Protein AF-A0A0C3JXN2-F1 (afdb_monomer_lite)

Organism: NCBI:txid870435

Foldseek 3Di:
DDWDDAVPAQWIWDQDLQFKIFTQRNVVRDGPDMDGHPDDSVFWPDWDWDYDNFWIKIWTWGDDPQAIKIKIFIAGPPHRHTLDIDIRPPHNPPPPVPDDFDWDDDPQQKIWTAGPQQWIWIWHDPVRDIWIWTWGDHVPDDTDDTDTDGD

pLDDT: mean 72.75, std 15.24, range [29.36, 91.94]

Radius of gyration: 16.24 Å; chains: 1; bounding box: 38×36×41 Å

Sequence (151 aa):
MGRVSVAGGTGLLALTNGNMVSCIDCPSNDVARTWNSLDKGSLVMYSEIRTTPDAIYATGLANSKAAYALHATSLFIDNGSTIASVNITENLAKHIVGCMPDIGLAWSGQFIASYRNGSAHVLRYSGKSLRLYVRIYRRGTNPAGIFYIAA

Structure (mmCIF, N/CA/C/O backbone):
data_AF-A0A0C3JXN2-F1
#
_entry.id   AF-A0A0C3JXN2-F1
#
loop_
_atom_site.group_PDB
_atom_site.id
_atom_site.type_symbol
_atom_site.label_atom_id
_atom_site.label_alt_id
_atom_site.label_comp_id
_atom_site.label_asym_id
_atom_site.label_entity_id
_atom_site.label_seq_id
_atom_site.pdbx_PDB_ins_code
_atom_site.Cartn_x
_atom_site.Cartn_y
_atom_site.Cartn_z
_atom_site.occupancy
_atom_site.B_iso_or_equiv
_atom_site.auth_seq_id
_atom_site.auth_comp_id
_atom_site.auth_asym_id
_atom_site.auth_atom_id
_atom_site.pdbx_PDB_model_num
ATOM 1 N N . MET A 1 1 ? 11.184 8.660 5.248 1.00 44.16 1 MET A N 1
ATOM 2 C CA . MET A 1 1 ? 11.048 8.300 3.821 1.00 44.16 1 MET A CA 1
ATOM 3 C C . MET A 1 1 ? 11.394 6.823 3.686 1.00 44.16 1 MET A C 1
ATOM 5 O O . MET A 1 1 ? 12.532 6.470 3.964 1.00 44.16 1 MET A O 1
ATOM 9 N N . GLY A 1 2 ? 10.423 5.957 3.383 1.00 50.62 2 GLY A N 1
ATOM 10 C CA . GLY A 1 2 ? 10.678 4.531 3.135 1.00 50.62 2 GLY A CA 1
ATOM 11 C C . GLY A 1 2 ? 11.058 4.310 1.670 1.00 50.62 2 GLY A C 1
ATOM 12 O O . GLY A 1 2 ? 10.452 4.930 0.800 1.00 50.62 2 GLY A O 1
ATOM 13 N N . ARG A 1 3 ? 12.068 3.476 1.402 1.00 50.81 3 ARG A N 1
ATOM 14 C CA . ARG A 1 3 ? 12.479 3.073 0.047 1.00 50.81 3 ARG A CA 1
ATOM 15 C C . ARG A 1 3 ? 12.195 1.587 -0.118 1.00 50.81 3 ARG A C 1
ATOM 17 O O . ARG A 1 3 ? 12.583 0.803 0.744 1.00 50.81 3 ARG A O 1
ATOM 24 N N . VAL A 1 4 ? 11.540 1.213 -1.213 1.00 56.28 4 VAL A N 1
ATOM 25 C CA . VAL A 1 4 ? 11.277 -0.187 -1.571 1.00 56.28 4 VAL A CA 1
ATOM 26 C C . VAL A 1 4 ? 11.728 -0.395 -3.013 1.00 56.28 4 VAL A C 1
ATOM 28 O O . VAL A 1 4 ? 11.327 0.362 -3.898 1.00 56.28 4 VAL A O 1
ATOM 31 N N . SER A 1 5 ? 12.584 -1.389 -3.246 1.00 59.16 5 SER A N 1
ATOM 32 C CA . SER A 1 5 ? 12.960 -1.827 -4.591 1.00 59.16 5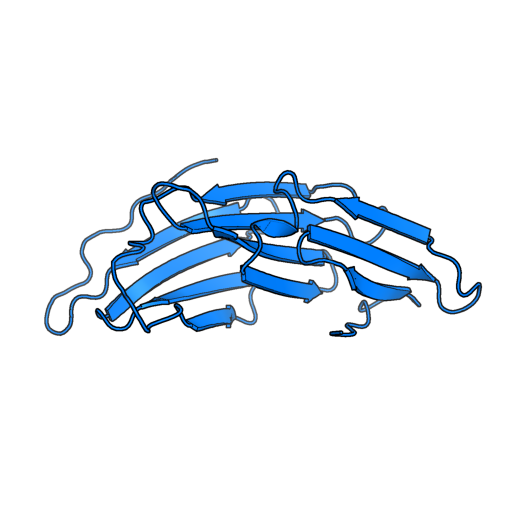 SER A CA 1
ATOM 33 C C . SER A 1 5 ? 11.877 -2.741 -5.169 1.00 59.16 5 SER A C 1
ATOM 35 O O . SER A 1 5 ? 11.271 -3.555 -4.464 1.00 59.16 5 SER A O 1
ATOM 37 N N . VAL A 1 6 ? 11.600 -2.592 -6.462 1.00 58.91 6 VAL A N 1
ATOM 38 C CA . VAL A 1 6 ? 10.638 -3.442 -7.174 1.00 58.91 6 VAL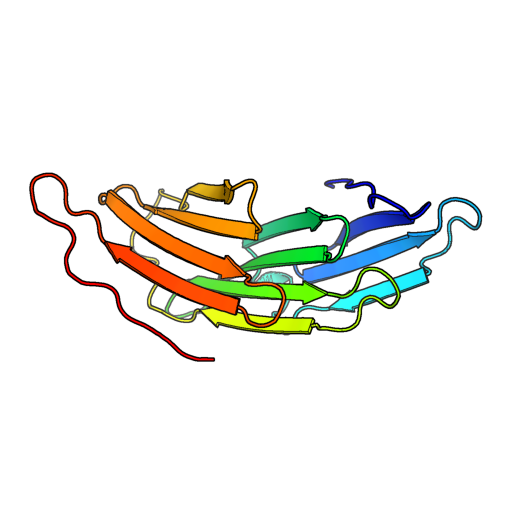 A CA 1
ATOM 39 C C . VAL A 1 6 ? 11.357 -4.694 -7.672 1.00 58.91 6 VAL A C 1
ATOM 41 O O . VAL A 1 6 ? 12.365 -4.598 -8.366 1.00 58.91 6 VAL A O 1
ATOM 44 N N . ALA A 1 7 ? 10.856 -5.882 -7.329 1.00 53.25 7 ALA A N 1
ATOM 45 C CA . ALA A 1 7 ? 11.407 -7.125 -7.858 1.00 53.25 7 ALA A CA 1
ATOM 46 C C . ALA A 1 7 ? 11.127 -7.205 -9.370 1.00 53.25 7 ALA A C 1
ATOM 48 O O . ALA A 1 7 ? 9.970 -7.200 -9.778 1.00 53.25 7 ALA A O 1
ATOM 49 N N . GLY A 1 8 ? 12.180 -7.247 -10.193 1.00 63.28 8 GLY A N 1
ATOM 50 C CA . GLY A 1 8 ? 12.078 -7.372 -11.655 1.00 63.28 8 GLY A CA 1
ATOM 51 C C . GLY A 1 8 ? 12.134 -6.062 -12.455 1.00 63.28 8 GLY A C 1
ATOM 52 O O . GLY A 1 8 ? 12.146 -6.122 -13.679 1.00 63.28 8 GLY A O 1
ATOM 53 N N . GLY A 1 9 ? 12.227 -4.897 -11.803 1.00 63.97 9 GLY A N 1
ATOM 54 C CA . GLY A 1 9 ? 12.427 -3.603 -12.469 1.00 63.97 9 GLY A CA 1
ATOM 55 C C . GLY A 1 9 ? 13.506 -2.768 -11.781 1.00 63.97 9 GLY A C 1
ATOM 56 O O . GLY A 1 9 ? 13.661 -2.825 -10.564 1.00 63.97 9 GLY A O 1
ATOM 57 N N . THR A 1 10 ? 14.246 -1.953 -12.534 1.00 76.62 10 THR A N 1
ATOM 58 C CA . THR A 1 10 ? 15.267 -1.020 -12.013 1.00 76.62 10 THR A CA 1
ATOM 59 C C . THR A 1 10 ? 14.647 0.227 -11.373 1.00 76.62 10 THR A C 1
ATOM 61 O O . THR A 1 10 ? 15.193 1.315 -11.493 1.00 76.62 10 THR A O 1
ATOM 64 N N . GLY A 1 11 ? 13.485 0.099 -10.730 1.00 82.12 11 GLY A N 1
ATOM 65 C CA . GLY A 1 11 ? 12.722 1.222 -10.190 1.00 82.12 11 GLY A CA 1
ATOM 66 C C . GLY A 1 11 ? 12.787 1.316 -8.666 1.00 82.12 11 GLY A C 1
ATOM 67 O O . GLY A 1 11 ? 12.722 0.302 -7.963 1.00 82.12 11 GLY A O 1
ATOM 68 N N . LEU A 1 12 ? 12.858 2.542 -8.147 1.00 88.62 12 LEU A N 1
ATOM 69 C CA . LEU A 1 12 ? 12.702 2.859 -6.728 1.00 88.62 12 LEU A CA 1
ATOM 70 C C . LEU A 1 12 ? 11.299 3.409 -6.466 1.00 88.62 12 LEU A C 1
ATOM 72 O O . LEU A 1 12 ? 10.874 4.371 -7.103 1.00 88.62 12 LEU A O 1
ATOM 76 N N . LEU A 1 13 ? 10.590 2.834 -5.495 1.00 87.56 13 LEU A N 1
ATOM 77 C CA . LEU A 1 13 ? 9.310 3.376 -5.042 1.00 87.56 13 LEU A CA 1
ATOM 78 C C . LEU A 1 13 ? 9.512 4.370 -3.899 1.00 87.56 13 LEU A C 1
ATOM 80 O O . LEU A 1 13 ? 10.222 4.088 -2.928 1.00 87.56 13 LEU A O 1
ATOM 84 N N . ALA A 1 14 ? 8.841 5.513 -4.008 1.00 87.88 14 ALA A N 1
ATOM 85 C CA . ALA A 1 14 ? 8.798 6.556 -2.996 1.00 87.88 14 ALA A CA 1
ATOM 86 C C . ALA A 1 14 ? 7.350 6.852 -2.588 1.00 87.88 14 ALA A C 1
ATOM 88 O O . ALA A 1 14 ? 6.480 7.047 -3.435 1.00 87.88 14 ALA A O 1
ATOM 89 N N . LEU A 1 15 ? 7.114 6.906 -1.277 1.00 85.50 15 LEU A N 1
ATOM 90 C CA . LEU A 1 15 ? 5.850 7.327 -0.679 1.00 85.50 15 LEU A CA 1
ATOM 91 C C . LEU A 1 15 ? 5.979 8.767 -0.186 1.00 85.50 15 LEU A C 1
ATOM 93 O O . LEU A 1 15 ? 6.766 9.041 0.726 1.00 85.50 15 LEU A O 1
ATOM 97 N N . THR A 1 16 ? 5.195 9.666 -0.766 1.00 86.00 16 THR A N 1
ATOM 98 C CA . THR A 1 16 ? 5.244 11.105 -0.496 1.00 86.00 16 THR A CA 1
ATOM 99 C C . THR A 1 16 ? 3.912 11.562 0.090 1.00 86.00 16 THR A C 1
ATOM 101 O O . THR A 1 16 ? 2.848 11.191 -0.401 1.00 86.00 16 THR A O 1
ATOM 104 N N . ASN A 1 17 ? 3.962 12.345 1.174 1.00 82.25 17 ASN A N 1
ATOM 105 C CA . ASN A 1 17 ? 2.789 12.898 1.875 1.00 82.25 17 ASN A CA 1
ATOM 106 C C . ASN A 1 17 ? 1.733 11.860 2.311 1.00 82.25 17 ASN A C 1
ATOM 108 O O . ASN A 1 17 ? 0.572 12.200 2.522 1.00 82.25 17 ASN A O 1
ATOM 112 N N . GLY A 1 18 ? 2.127 10.586 2.413 1.00 80.56 18 GLY A N 1
ATOM 113 C CA . GLY A 1 18 ? 1.262 9.464 2.781 1.00 80.56 18 GLY A CA 1
ATOM 114 C C . GLY A 1 18 ? 0.215 9.064 1.734 1.00 80.56 18 GLY A C 1
ATOM 115 O O . GLY A 1 18 ? -0.400 8.013 1.874 1.00 80.56 18 GLY A O 1
ATOM 116 N N . ASN A 1 19 ? 0.014 9.851 0.676 1.00 86.19 19 ASN A N 1
ATOM 117 C CA . ASN A 1 19 ? -1.030 9.612 -0.321 1.00 86.19 19 ASN A CA 1
ATOM 118 C C . ASN A 1 19 ? -0.513 9.495 -1.758 1.00 86.19 19 ASN A C 1
ATOM 120 O O . ASN A 1 19 ? -1.305 9.195 -2.644 1.00 86.19 19 ASN A O 1
ATOM 124 N N . MET A 1 20 ? 0.773 9.728 -2.008 1.00 89.06 20 MET A N 1
ATOM 125 C CA . MET A 1 20 ? 1.350 9.683 -3.349 1.00 89.06 20 MET A CA 1
ATOM 126 C C . MET A 1 20 ? 2.427 8.605 -3.430 1.00 89.06 20 MET A C 1
ATOM 128 O O . MET A 1 20 ? 3.366 8.607 -2.636 1.00 89.06 20 MET A O 1
ATOM 132 N N . VAL A 1 21 ? 2.309 7.705 -4.404 1.00 87.88 21 VAL A N 1
ATOM 133 C CA . VAL A 1 21 ? 3.315 6.685 -4.714 1.00 87.88 21 VAL A CA 1
ATOM 134 C C . VAL A 1 21 ? 3.976 7.042 -6.034 1.00 87.88 21 VAL A C 1
ATOM 136 O O . VAL A 1 21 ? 3.321 7.040 -7.072 1.00 87.88 21 VAL A O 1
ATOM 139 N N . SER A 1 22 ? 5.273 7.310 -6.008 1.00 91.56 22 SER A N 1
ATOM 140 C CA . SER A 1 22 ? 6.069 7.564 -7.207 1.00 91.56 22 SER A CA 1
ATOM 141 C C . SER A 1 22 ? 7.007 6.398 -7.482 1.00 91.56 22 SER A C 1
ATOM 143 O O . SER A 1 22 ? 7.589 5.832 -6.558 1.00 91.56 22 SER A O 1
ATOM 145 N N . CYS A 1 23 ? 7.162 6.051 -8.755 1.00 89.88 23 CYS A N 1
ATOM 146 C CA . CYS A 1 23 ? 8.204 5.152 -9.228 1.00 89.88 23 CYS A CA 1
ATOM 147 C C . CYS A 1 23 ? 9.266 5.986 -9.936 1.00 89.88 23 CYS A C 1
ATOM 149 O O . CYS A 1 23 ? 8.961 6.679 -10.906 1.00 89.88 23 CYS A O 1
ATOM 151 N N . ILE A 1 24 ? 10.490 5.917 -9.430 1.00 91.62 24 ILE A N 1
ATOM 152 C CA . ILE A 1 24 ? 11.665 6.585 -9.979 1.00 91.62 24 ILE A CA 1
ATOM 153 C C . ILE A 1 24 ? 12.444 5.538 -10.762 1.00 91.62 24 ILE A C 1
ATOM 155 O O . ILE A 1 24 ? 12.762 4.481 -10.216 1.00 91.62 24 ILE A O 1
ATOM 159 N N . ASP A 1 25 ? 12.715 5.806 -12.030 1.00 89.44 25 ASP A N 1
ATOM 160 C CA . ASP A 1 25 ? 13.537 4.935 -12.862 1.00 89.44 25 ASP A CA 1
ATOM 161 C C . ASP A 1 25 ? 15.019 5.166 -12.531 1.00 89.44 25 ASP A C 1
ATOM 163 O O . ASP A 1 25 ? 15.508 6.285 -12.636 1.00 89.44 25 ASP A O 1
ATOM 167 N N . CYS A 1 26 ? 15.747 4.144 -12.072 1.00 86.38 26 CYS A N 1
ATOM 168 C CA . CYS A 1 26 ? 17.120 4.332 -11.583 1.00 86.38 26 CYS A CA 1
ATOM 169 C C . CYS A 1 26 ? 18.131 4.766 -12.663 1.00 86.38 26 CYS A C 1
ATOM 171 O O . CYS A 1 26 ? 18.998 5.572 -12.329 1.00 86.38 26 CYS A O 1
ATOM 173 N N . PRO A 1 27 ? 18.082 4.268 -13.917 1.00 89.50 27 PRO A N 1
ATOM 174 C CA . PRO A 1 27 ? 18.987 4.715 -14.973 1.00 89.50 27 PRO A CA 1
ATOM 175 C C . PRO A 1 27 ? 18.822 6.192 -15.343 1.00 89.50 27 PRO A C 1
ATOM 177 O O . PRO A 1 27 ? 19.825 6.888 -15.481 1.00 89.50 27 PRO A O 1
ATOM 180 N N . SER A 1 28 ? 17.585 6.674 -15.501 1.00 90.69 28 SER A N 1
ATOM 181 C CA . SER A 1 28 ? 17.310 8.078 -15.852 1.00 90.69 28 SER A CA 1
ATOM 182 C C . SER A 1 28 ? 17.267 9.013 -14.639 1.00 90.69 28 SER A C 1
ATOM 184 O O . SER A 1 28 ? 17.493 10.211 -14.778 1.00 90.69 28 SER A O 1
ATOM 186 N N . ASN A 1 29 ? 17.007 8.471 -13.445 1.00 89.50 29 ASN A N 1
ATOM 187 C CA . ASN A 1 29 ? 16.669 9.204 -12.222 1.00 89.50 29 ASN A CA 1
ATOM 188 C C . ASN A 1 29 ? 15.414 10.093 -12.359 1.00 89.50 29 ASN A C 1
ATOM 190 O O . ASN A 1 29 ? 15.178 10.978 -11.534 1.00 89.50 29 ASN A O 1
ATOM 194 N N . ASP A 1 30 ? 14.584 9.825 -13.368 1.00 91.94 30 ASP A N 1
ATOM 195 C CA . ASP A 1 30 ? 13.331 10.529 -13.604 1.00 91.94 30 ASP A CA 1
ATOM 196 C C . ASP A 1 30 ? 12.153 9.818 -12.927 1.00 91.94 30 ASP A C 1
ATOM 198 O O . ASP A 1 30 ? 12.139 8.600 -12.707 1.00 91.94 30 ASP A O 1
ATOM 202 N N . VAL A 1 31 ? 11.114 10.589 -12.597 1.00 91.44 31 VAL A N 1
ATOM 203 C CA . VAL A 1 31 ? 9.849 10.032 -12.106 1.00 91.44 31 VAL A CA 1
ATOM 204 C C . VAL A 1 31 ? 9.101 9.428 -13.289 1.00 91.44 31 VAL A C 1
ATOM 206 O O . VAL A 1 31 ? 8.422 10.130 -14.033 1.00 91.44 31 VAL A O 1
ATOM 209 N N . ALA A 1 32 ? 9.201 8.109 -13.441 1.00 90.12 32 ALA A N 1
ATOM 210 C CA . ALA A 1 32 ? 8.543 7.381 -14.519 1.00 90.12 32 ALA A CA 1
ATOM 211 C C . ALA A 1 32 ? 7.013 7.430 -14.402 1.00 90.12 32 ALA A C 1
ATOM 213 O O . ALA A 1 32 ? 6.306 7.495 -15.405 1.00 90.12 32 ALA A O 1
ATOM 214 N N . ARG A 1 33 ? 6.485 7.375 -13.172 1.00 89.88 33 ARG A N 1
ATOM 215 C CA . ARG A 1 33 ? 5.037 7.399 -12.916 1.00 89.88 33 ARG A CA 1
ATOM 216 C C . ARG A 1 33 ? 4.698 7.759 -11.480 1.00 89.88 33 ARG A C 1
ATOM 218 O O . ARG A 1 33 ? 5.476 7.504 -10.557 1.00 89.88 33 ARG A O 1
ATOM 225 N N . THR A 1 34 ? 3.480 8.257 -11.306 1.00 91.56 34 THR A N 1
ATOM 226 C CA . THR A 1 34 ? 2.926 8.642 -10.011 1.00 91.56 34 THR A CA 1
ATOM 227 C C . THR A 1 34 ? 1.487 8.165 -9.890 1.00 91.56 34 THR A C 1
ATOM 229 O O . THR A 1 34 ? 0.677 8.379 -10.789 1.00 91.56 34 THR A O 1
ATOM 232 N N . TRP A 1 35 ? 1.164 7.563 -8.753 1.00 91.06 35 TRP A N 1
ATOM 233 C CA . TRP A 1 35 ? -0.194 7.267 -8.324 1.00 91.06 35 TRP A CA 1
ATOM 234 C C . TRP A 1 35 ? -0.562 8.149 -7.132 1.00 91.06 35 TRP A C 1
ATOM 236 O O . TRP A 1 35 ? 0.259 8.379 -6.244 1.00 91.06 35 TRP A O 1
ATOM 246 N N . ASN A 1 36 ? -1.807 8.621 -7.107 1.00 89.81 36 ASN A N 1
ATOM 247 C CA . ASN A 1 36 ? -2.359 9.398 -6.005 1.00 89.81 36 ASN A CA 1
ATOM 248 C C . ASN A 1 36 ? -3.559 8.661 -5.414 1.00 89.81 36 ASN A C 1
ATOM 250 O O . ASN A 1 36 ? -4.481 8.290 -6.142 1.00 89.81 36 ASN A O 1
ATOM 254 N N . SER A 1 37 ? -3.561 8.499 -4.094 1.00 83.06 37 SER A N 1
ATOM 255 C CA . SER A 1 37 ? -4.733 8.059 -3.349 1.00 83.06 37 SER A CA 1
ATOM 256 C C . SER A 1 37 ? -5.861 9.073 -3.507 1.00 83.06 37 SER A C 1
ATOM 258 O O . SER A 1 37 ? -5.628 10.279 -3.616 1.00 83.06 37 SER A O 1
ATOM 260 N N . LEU A 1 38 ? -7.094 8.573 -3.455 1.00 80.00 38 LEU A N 1
ATOM 261 C CA . LEU A 1 38 ? -8.297 9.404 -3.411 1.00 80.00 38 LEU A CA 1
ATOM 262 C C . LEU A 1 38 ? -8.371 10.229 -2.115 1.00 80.00 38 LEU A C 1
ATOM 264 O O . LEU A 1 38 ? -9.018 11.276 -2.077 1.00 80.00 38 LEU A O 1
ATOM 268 N N . ASP A 1 39 ? -7.684 9.780 -1.063 1.00 79.25 39 ASP A N 1
ATOM 269 C CA . ASP A 1 39 ? -7.609 10.485 0.210 1.00 79.25 39 ASP A CA 1
ATOM 270 C C . ASP A 1 39 ? -6.600 11.641 0.174 1.00 79.25 39 ASP A C 1
ATOM 272 O O . ASP A 1 39 ? -5.494 11.553 -0.372 1.00 79.25 39 ASP A O 1
ATOM 276 N N . LYS A 1 40 ? -6.961 12.745 0.834 1.00 80.38 40 LYS A N 1
ATOM 277 C CA . LYS A 1 40 ? -6.052 13.882 1.017 1.00 80.38 40 LYS A CA 1
ATOM 278 C C . LYS A 1 40 ? -4.920 13.495 1.971 1.00 80.38 40 LYS A C 1
ATOM 280 O O . LYS A 1 40 ? -5.186 13.031 3.076 1.00 80.38 40 LYS A O 1
ATOM 285 N N . GLY A 1 41 ? -3.673 13.778 1.587 1.00 77.06 41 GLY A N 1
ATOM 286 C CA . GLY A 1 41 ? -2.478 13.457 2.384 1.00 77.06 41 GLY A CA 1
ATOM 287 C C . GLY A 1 41 ? -2.507 13.984 3.822 1.00 77.06 41 GLY A C 1
ATOM 288 O O . GLY A 1 41 ? -2.059 13.298 4.730 1.00 77.06 41 GLY A O 1
ATOM 289 N N . SER A 1 42 ? -3.137 15.140 4.072 1.00 77.75 42 SER A N 1
ATOM 290 C CA . SER A 1 42 ? -3.293 15.697 5.428 1.00 77.75 42 SER A CA 1
ATOM 291 C C . SER A 1 42 ? -4.135 14.839 6.378 1.00 77.75 42 SER A C 1
ATOM 293 O O . SER A 1 42 ? -4.117 15.065 7.587 1.00 77.75 42 SER A O 1
ATOM 295 N N . LEU A 1 43 ? -4.891 13.879 5.846 1.00 82.44 43 LEU A N 1
ATOM 296 C CA . LEU A 1 43 ? -5.689 12.947 6.630 1.00 82.44 43 LEU A CA 1
ATOM 297 C C . LEU A 1 43 ? -4.956 11.626 6.862 1.00 82.44 43 LEU A C 1
ATOM 299 O O . LEU A 1 43 ? -5.347 10.887 7.760 1.00 82.44 43 LEU A O 1
ATOM 303 N N . VAL A 1 44 ? -3.908 11.319 6.096 1.00 82.44 44 VAL A N 1
ATOM 304 C CA . VAL A 1 44 ? -3.209 10.035 6.187 1.00 82.44 44 VAL A CA 1
ATOM 305 C C . VAL A 1 44 ? -2.330 10.005 7.435 1.00 82.44 44 VAL A C 1
ATOM 307 O O . VAL A 1 44 ? -1.383 10.772 7.575 1.00 82.44 44 VAL A O 1
ATOM 310 N N . MET A 1 45 ? -2.647 9.096 8.352 1.00 81.50 45 MET A N 1
ATOM 311 C CA . MET A 1 45 ? -1.905 8.872 9.594 1.00 81.50 45 MET A CA 1
ATOM 312 C C . MET A 1 45 ? -0.838 7.792 9.457 1.00 81.50 45 MET A C 1
ATOM 314 O O . MET A 1 45 ? 0.187 7.840 10.132 1.00 81.50 45 MET A O 1
ATOM 318 N N . TYR A 1 46 ? -1.095 6.799 8.611 1.00 81.12 46 TYR A N 1
ATOM 319 C CA . TYR A 1 46 ? -0.186 5.694 8.355 1.00 81.12 46 TYR A CA 1
ATOM 320 C C . TYR A 1 46 ? -0.250 5.333 6.884 1.00 81.12 46 TYR A C 1
ATOM 322 O O . TYR A 1 46 ? -1.322 5.369 6.284 1.00 81.12 46 TYR A O 1
ATOM 330 N N . SER A 1 47 ? 0.891 4.977 6.310 1.00 84.69 47 SER A N 1
ATOM 331 C CA . SER A 1 47 ? 0.943 4.514 4.934 1.00 84.69 47 SER A CA 1
ATOM 332 C C . SER A 1 47 ? 2.098 3.539 4.754 1.00 84.69 47 SER A C 1
ATOM 334 O O . SER A 1 47 ? 3.178 3.745 5.310 1.00 84.69 47 SER A O 1
ATOM 336 N N . GLU A 1 48 ? 1.861 2.476 3.997 1.00 86.06 48 GLU A N 1
ATOM 337 C CA . GLU A 1 48 ? 2.827 1.415 3.729 1.00 86.06 48 GLU A CA 1
ATOM 338 C C . GLU A 1 48 ? 2.759 1.034 2.251 1.00 86.06 48 GLU A C 1
ATOM 340 O O . GLU A 1 48 ? 1.673 0.933 1.676 1.00 86.06 48 GLU A O 1
ATOM 345 N N . ILE A 1 49 ? 3.927 0.808 1.650 1.00 84.62 49 ILE A N 1
ATOM 346 C CA . ILE A 1 49 ? 4.058 0.230 0.315 1.00 84.62 49 ILE A CA 1
ATOM 347 C C . ILE A 1 49 ? 4.734 -1.123 0.455 1.00 84.62 49 ILE A C 1
ATOM 349 O O . ILE A 1 49 ? 5.790 -1.218 1.083 1.00 84.62 49 ILE A O 1
ATOM 353 N N . ARG A 1 50 ? 4.188 -2.142 -0.208 1.00 84.75 50 ARG A N 1
ATOM 354 C CA . ARG A 1 50 ? 4.889 -3.405 -0.445 1.00 84.75 50 ARG A CA 1
ATOM 355 C C . ARG A 1 50 ? 4.824 -3.833 -1.891 1.00 84.75 50 ARG A C 1
ATOM 357 O O . ARG A 1 50 ? 3.902 -3.492 -2.624 1.00 84.75 50 ARG A O 1
ATOM 364 N N . THR A 1 51 ? 5.823 -4.603 -2.283 1.00 83.88 51 THR A N 1
ATOM 365 C CA . THR A 1 51 ? 5.972 -5.127 -3.632 1.00 83.88 51 THR A CA 1
ATOM 366 C C . THR A 1 51 ? 5.908 -6.647 -3.606 1.00 83.88 51 THR A C 1
ATOM 368 O O . THR A 1 51 ? 6.363 -7.305 -2.671 1.00 83.88 51 THR A O 1
ATOM 371 N N . THR A 1 52 ? 5.304 -7.199 -4.647 1.00 85.38 52 THR A N 1
ATOM 372 C CA . THR A 1 52 ? 5.397 -8.610 -5.039 1.00 85.38 52 THR A CA 1
ATOM 373 C C . THR A 1 52 ? 5.983 -8.658 -6.453 1.00 85.38 52 THR A C 1
ATOM 375 O O . THR A 1 52 ? 6.198 -7.592 -7.025 1.00 85.38 52 THR A O 1
ATOM 378 N N . PRO A 1 53 ? 6.253 -9.831 -7.043 1.00 84.56 53 PRO A N 1
ATOM 379 C CA . PRO A 1 53 ? 6.632 -9.896 -8.455 1.00 84.56 53 PRO A CA 1
ATOM 380 C C . PRO A 1 53 ? 5.556 -9.362 -9.417 1.00 84.56 53 PRO A C 1
ATOM 382 O O . PRO A 1 53 ? 5.901 -8.894 -10.495 1.00 84.56 53 PRO A O 1
ATOM 385 N N . ASP A 1 54 ? 4.276 -9.388 -9.017 1.00 83.38 54 ASP A N 1
ATOM 386 C CA . ASP A 1 54 ? 3.149 -9.091 -9.919 1.00 83.38 54 ASP A CA 1
ATOM 387 C C . ASP A 1 54 ? 2.475 -7.734 -9.657 1.00 83.38 54 ASP A C 1
ATOM 389 O O . ASP A 1 54 ? 1.874 -7.140 -10.553 1.00 83.38 54 ASP A O 1
ATOM 393 N N . ALA A 1 55 ? 2.540 -7.231 -8.421 1.00 86.75 55 ALA A N 1
ATOM 394 C CA . ALA A 1 55 ? 1.817 -6.027 -8.018 1.00 86.75 55 ALA A CA 1
ATOM 395 C C . ALA A 1 55 ? 2.531 -5.209 -6.933 1.00 86.75 55 ALA A C 1
ATOM 397 O O . ALA A 1 55 ? 3.261 -5.742 -6.086 1.00 86.75 55 ALA A O 1
ATOM 398 N N . ILE A 1 56 ? 2.238 -3.909 -6.932 1.00 87.12 56 ILE A N 1
ATOM 399 C CA . ILE A 1 56 ? 2.518 -2.975 -5.839 1.00 87.12 56 ILE A CA 1
ATOM 400 C C . ILE A 1 56 ? 1.251 -2.865 -5.003 1.00 87.12 56 ILE A C 1
ATOM 402 O O . ILE A 1 56 ? 0.163 -2.687 -5.543 1.00 87.12 56 ILE A O 1
ATOM 406 N N . TYR A 1 57 ? 1.387 -2.912 -3.688 1.00 86.38 57 TYR A N 1
ATOM 407 C CA . TYR A 1 57 ? 0.293 -2.651 -2.774 1.00 86.38 57 TYR A CA 1
ATOM 408 C C . TYR A 1 57 ? 0.591 -1.403 -1.961 1.00 86.38 57 TYR A C 1
ATOM 410 O O . TYR A 1 57 ? 1.619 -1.334 -1.287 1.00 86.38 57 TYR A O 1
ATOM 418 N N . ALA A 1 58 ? -0.316 -0.436 -2.026 1.00 86.88 58 ALA A N 1
ATOM 419 C CA . ALA A 1 58 ? -0.298 0.776 -1.232 1.00 86.88 58 ALA A CA 1
ATOM 420 C C . ALA A 1 58 ? -1.461 0.732 -0.240 1.00 86.88 58 ALA A C 1
ATOM 422 O O . ALA A 1 58 ? -2.625 0.629 -0.627 1.00 86.88 58 ALA A O 1
ATOM 423 N N . THR A 1 59 ? -1.146 0.816 1.044 1.00 84.81 59 THR A N 1
ATOM 424 C CA . THR A 1 59 ? -2.129 0.870 2.129 1.00 84.81 59 THR A CA 1
ATOM 425 C C . THR A 1 59 ? -1.994 2.190 2.855 1.00 84.81 59 THR A C 1
ATOM 427 O O . THR A 1 59 ? -0.885 2.581 3.204 1.00 84.81 59 THR A O 1
ATOM 430 N N . GLY A 1 60 ? -3.112 2.865 3.095 1.00 84.94 60 GLY A N 1
ATOM 431 C CA . GLY A 1 60 ? -3.192 4.117 3.831 1.00 84.94 60 GLY A CA 1
ATOM 432 C C . GLY A 1 60 ? -4.285 4.052 4.892 1.00 84.94 60 GLY A C 1
ATOM 433 O O . GLY A 1 60 ? -5.391 3.599 4.623 1.00 84.94 60 GLY A O 1
ATOM 434 N N . LEU A 1 61 ? -3.987 4.516 6.102 1.00 83.31 61 LEU A N 1
ATOM 435 C CA . LEU A 1 61 ? -4.977 4.749 7.149 1.00 83.31 61 LEU A CA 1
ATOM 436 C C . LEU A 1 61 ? -5.223 6.252 7.244 1.00 83.31 61 LEU A C 1
ATOM 438 O O . LEU A 1 61 ? -4.329 7.000 7.647 1.00 83.31 61 LEU A O 1
ATOM 442 N N . ALA A 1 62 ? -6.422 6.693 6.887 1.00 86.38 62 ALA A N 1
ATOM 443 C CA . ALA A 1 62 ? -6.827 8.087 6.930 1.00 86.38 62 ALA A CA 1
ATOM 444 C C . ALA A 1 62 ? -7.727 8.383 8.139 1.00 86.38 62 ALA A C 1
ATOM 446 O O . ALA A 1 62 ? -8.593 7.601 8.526 1.00 86.38 62 ALA A O 1
ATOM 447 N N . ASN A 1 63 ? -7.540 9.551 8.741 1.00 83.06 63 ASN A N 1
ATOM 448 C CA . ASN A 1 63 ? -8.400 10.099 9.777 1.00 83.06 63 ASN A CA 1
ATOM 449 C C . ASN A 1 63 ? -9.608 10.788 9.148 1.00 83.06 63 ASN A C 1
ATOM 451 O O . ASN A 1 63 ? -9.456 11.744 8.389 1.00 83.06 63 ASN A O 1
ATOM 455 N N . SER A 1 64 ? -10.812 10.366 9.520 1.00 77.50 64 SER A N 1
ATOM 456 C CA . SER A 1 64 ? -12.034 11.109 9.219 1.00 77.50 64 SER A CA 1
ATOM 457 C C . SER A 1 64 ? -12.621 11.739 10.487 1.00 77.50 64 SER A C 1
ATOM 459 O O . SER A 1 64 ? -12.157 11.525 11.615 1.00 77.50 64 SER A O 1
ATOM 461 N N . LYS A 1 65 ? -13.672 12.550 10.313 1.00 74.31 65 LYS A N 1
ATOM 462 C CA . LYS A 1 65 ? -14.384 13.156 11.447 1.00 74.31 65 LYS A CA 1
ATOM 463 C C . LYS A 1 65 ? -14.994 12.097 12.374 1.00 74.31 65 LYS A C 1
ATOM 465 O O . LYS A 1 65 ? -14.931 12.283 13.585 1.00 74.31 65 LYS A O 1
ATOM 470 N N . ALA A 1 66 ? -15.521 11.000 11.821 1.00 71.50 66 ALA A N 1
ATOM 471 C CA . ALA A 1 66 ? -16.277 9.994 12.572 1.00 71.50 66 ALA A CA 1
ATOM 472 C C . ALA A 1 66 ? -15.460 8.735 12.928 1.00 71.50 66 ALA A C 1
ATOM 474 O O . ALA A 1 66 ? -15.592 8.224 14.035 1.00 71.50 66 ALA A O 1
ATOM 475 N N . ALA A 1 67 ? -14.591 8.262 12.031 1.00 76.31 67 ALA A N 1
ATOM 476 C CA . ALA A 1 67 ? -13.805 7.034 12.212 1.00 76.31 67 ALA A CA 1
ATOM 477 C C . ALA A 1 67 ? -12.445 7.099 11.491 1.00 76.31 67 ALA A C 1
ATOM 479 O O . ALA A 1 67 ? -12.183 8.038 10.735 1.00 76.31 67 ALA A O 1
ATOM 480 N N . TYR A 1 68 ? -11.576 6.108 11.687 1.00 81.38 68 TYR A N 1
ATOM 481 C CA . TYR A 1 68 ? -10.483 5.886 10.734 1.00 81.38 68 TYR A CA 1
ATOM 482 C C . TYR A 1 68 ? -11.018 5.175 9.486 1.00 81.38 68 TYR A C 1
ATOM 484 O O . TYR A 1 68 ? -11.905 4.333 9.596 1.00 81.38 68 TYR A O 1
ATOM 492 N N . ALA A 1 69 ? -10.487 5.517 8.316 1.00 82.62 69 ALA A N 1
ATOM 493 C CA . ALA A 1 69 ? -10.764 4.849 7.051 1.00 82.62 69 ALA A CA 1
ATOM 494 C C . ALA A 1 69 ? -9.484 4.157 6.578 1.00 82.62 69 ALA A C 1
ATOM 496 O O . ALA A 1 69 ? -8.437 4.798 6.477 1.00 82.62 69 ALA A O 1
ATOM 497 N N . LEU A 1 70 ? -9.549 2.852 6.326 1.00 83.38 70 LEU A N 1
ATOM 498 C CA . LEU A 1 70 ? -8.434 2.105 5.751 1.00 83.38 70 LEU A CA 1
ATOM 499 C C . LEU A 1 70 ? -8.644 2.006 4.241 1.00 83.38 70 LEU A C 1
ATOM 501 O O . LEU A 1 70 ? -9.588 1.367 3.783 1.00 83.38 70 LEU A O 1
ATOM 505 N N . HIS A 1 71 ? -7.744 2.609 3.478 1.00 85.06 71 HIS A N 1
ATOM 506 C CA . HIS A 1 71 ? -7.712 2.516 2.029 1.00 85.06 71 HIS A CA 1
ATOM 507 C C . HIS A 1 71 ? -6.582 1.577 1.608 1.00 85.06 71 HIS A C 1
ATOM 509 O O . HIS A 1 71 ? -5.434 1.748 2.018 1.00 85.06 71 HIS A O 1
ATOM 515 N N . ALA A 1 72 ? -6.898 0.566 0.808 1.00 85.69 72 ALA A N 1
ATOM 516 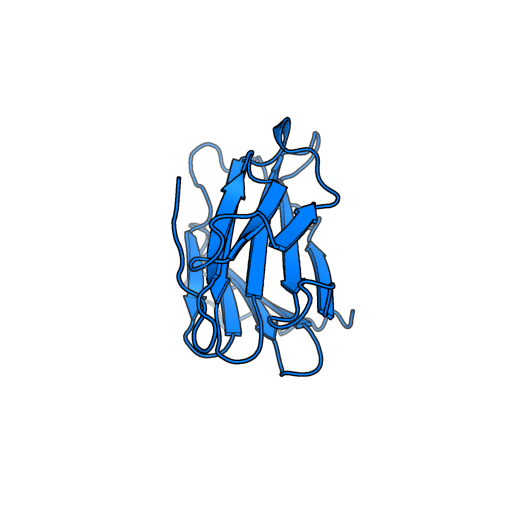C CA . ALA A 1 72 ? -5.908 -0.341 0.243 1.00 85.69 72 ALA A CA 1
ATOM 517 C C . ALA A 1 72 ? -6.071 -0.381 -1.272 1.00 85.69 72 ALA A C 1
ATOM 519 O O . ALA A 1 72 ? -7.154 -0.676 -1.778 1.00 85.69 72 ALA A O 1
ATOM 520 N N . THR A 1 73 ? -4.986 -0.117 -1.989 1.00 87.56 73 THR A N 1
ATOM 521 C CA . THR A 1 73 ? -4.945 -0.104 -3.448 1.00 87.56 73 THR A CA 1
ATOM 522 C C . THR A 1 73 ? -3.839 -1.029 -3.934 1.00 87.56 73 THR A C 1
ATOM 524 O O . THR A 1 73 ? -2.708 -0.968 -3.451 1.00 87.56 73 THR A O 1
ATOM 527 N N . SER A 1 74 ? -4.147 -1.882 -4.906 1.00 88.06 74 SER A N 1
ATOM 528 C CA . SER A 1 74 ? -3.153 -2.627 -5.674 1.00 88.06 74 SER A CA 1
ATOM 529 C C . SER A 1 74 ? -2.942 -1.972 -7.037 1.00 88.06 74 SER A C 1
ATOM 531 O O . SER A 1 74 ? -3.895 -1.549 -7.693 1.00 88.06 74 SER A O 1
ATOM 533 N N . LEU A 1 75 ? -1.685 -1.879 -7.459 1.00 88.06 75 LEU A N 1
ATOM 534 C CA . LEU A 1 75 ? -1.252 -1.262 -8.708 1.00 88.06 75 LEU A CA 1
ATOM 535 C C . LEU A 1 75 ? -0.424 -2.259 -9.516 1.00 88.06 75 LEU A C 1
ATOM 537 O O . LEU A 1 75 ? 0.354 -3.031 -8.944 1.00 88.06 75 LEU A O 1
ATOM 541 N N . PHE A 1 76 ? -0.541 -2.210 -10.839 1.00 86.50 76 PHE A N 1
ATOM 542 C CA . PHE A 1 76 ? 0.333 -2.988 -11.705 1.00 86.50 76 PHE A CA 1
ATOM 543 C C . PHE A 1 76 ? 1.775 -2.466 -11.659 1.00 86.50 76 PHE A C 1
ATOM 545 O O . PHE A 1 76 ? 2.026 -1.261 -11.575 1.00 86.50 76 PHE A O 1
ATOM 552 N N . ILE A 1 77 ? 2.744 -3.378 -11.731 1.00 86.44 77 ILE A N 1
ATOM 553 C CA . ILE A 1 77 ? 4.176 -3.041 -11.700 1.00 86.44 77 ILE A CA 1
ATOM 554 C C . ILE A 1 77 ? 4.677 -2.436 -13.012 1.00 86.44 77 ILE A C 1
ATOM 556 O O . ILE A 1 77 ? 5.668 -1.711 -12.999 1.00 86.44 77 ILE A O 1
ATOM 560 N N . ASP A 1 78 ? 4.029 -2.690 -14.138 1.00 86.56 78 ASP A N 1
ATOM 561 C CA . ASP A 1 78 ? 4.456 -2.225 -15.462 1.00 86.56 78 ASP A CA 1
ATOM 562 C C . ASP A 1 78 ? 4.066 -0.762 -15.721 1.00 86.56 78 ASP A C 1
ATOM 564 O O . ASP A 1 78 ? 4.888 0.029 -16.180 1.00 86.56 78 ASP A O 1
ATOM 568 N N . ASN A 1 79 ? 2.862 -0.355 -15.323 1.00 87.69 79 ASN A N 1
ATOM 569 C CA . ASN A 1 79 ? 2.306 0.964 -15.632 1.00 87.69 79 ASN A CA 1
ATOM 570 C C . ASN A 1 79 ? 1.806 1.742 -14.399 1.00 87.69 79 ASN A C 1
ATOM 572 O O . ASN A 1 79 ? 1.513 2.930 -14.511 1.00 87.69 79 ASN A O 1
ATOM 576 N N . GLY A 1 80 ? 1.744 1.126 -13.213 1.00 87.12 80 GLY A N 1
ATOM 577 C CA . GLY A 1 80 ? 1.248 1.767 -11.987 1.00 87.12 80 GLY A CA 1
ATOM 578 C C . GLY A 1 80 ? -0.252 2.068 -11.984 1.00 87.12 80 GLY A C 1
ATOM 579 O O . GLY A 1 80 ? -0.721 2.765 -11.085 1.00 87.12 80 GLY A O 1
ATOM 580 N N . SER A 1 81 ? -1.007 1.564 -12.962 1.00 88.25 81 SER A N 1
ATOM 581 C CA . SER A 1 81 ? -2.464 1.677 -12.991 1.00 88.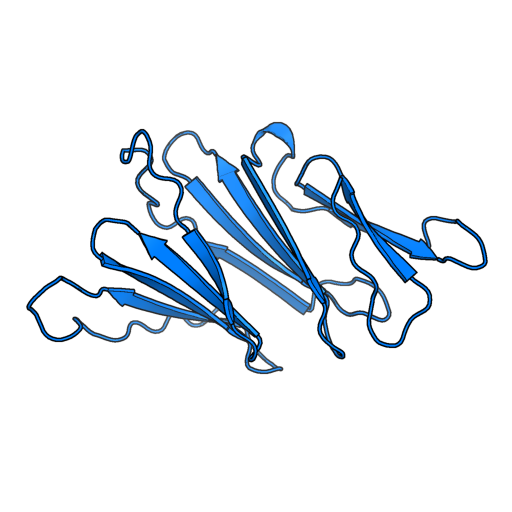25 81 SER A CA 1
ATOM 582 C C . SER A 1 81 ? -3.099 0.797 -11.918 1.00 88.25 81 SER A C 1
ATOM 584 O O . SER A 1 81 ? -2.530 -0.206 -11.481 1.00 88.25 81 SER A O 1
ATOM 586 N N . THR A 1 82 ? -4.278 1.200 -11.454 1.00 90.00 82 THR A N 1
ATOM 587 C CA . THR A 1 82 ? -4.988 0.508 -10.380 1.00 90.00 82 THR A CA 1
ATOM 588 C C . THR A 1 82 ? -5.544 -0.831 -10.855 1.00 90.00 82 THR A C 1
ATOM 590 O O . THR A 1 82 ? -6.356 -0.877 -11.772 1.00 90.00 82 THR A O 1
ATOM 593 N N . ILE A 1 83 ? -5.138 -1.909 -10.182 1.00 89.38 83 ILE A N 1
ATOM 594 C CA . ILE A 1 83 ? -5.727 -3.245 -10.325 1.00 89.38 83 ILE A CA 1
ATOM 595 C C . ILE A 1 83 ? -7.047 -3.289 -9.553 1.00 89.38 83 ILE A C 1
ATOM 597 O O . ILE A 1 83 ? -8.085 -3.661 -10.091 1.00 89.38 83 ILE A O 1
ATOM 601 N N . ALA A 1 84 ? -6.999 -2.917 -8.272 1.00 86.44 84 ALA A N 1
ATOM 602 C CA . ALA A 1 84 ? -8.157 -2.874 -7.394 1.00 86.44 84 ALA A CA 1
ATOM 603 C C . ALA A 1 84 ? -7.944 -1.854 -6.273 1.00 86.44 84 ALA A C 1
ATOM 605 O O . ALA A 1 84 ? -6.816 -1.602 -5.849 1.00 86.44 84 ALA A O 1
ATOM 606 N N . SER A 1 85 ? -9.039 -1.291 -5.767 1.00 85.56 85 SER A N 1
ATOM 607 C CA . SER A 1 85 ? -9.019 -0.402 -4.609 1.00 85.56 85 SER A CA 1
ATOM 608 C C . SER A 1 85 ? -10.190 -0.721 -3.699 1.00 85.56 85 SER A C 1
ATOM 610 O O . SER A 1 85 ? -11.308 -0.908 -4.174 1.00 85.56 85 SER A O 1
ATOM 612 N N . VAL A 1 86 ? -9.940 -0.776 -2.396 1.00 83.44 86 VAL A N 1
ATOM 613 C CA . VAL A 1 86 ? -10.975 -0.970 -1.384 1.00 83.44 86 VAL A CA 1
ATOM 614 C C . VAL A 1 86 ? -10.868 0.126 -0.337 1.00 83.44 86 VAL A C 1
ATOM 616 O O . VAL A 1 86 ? -9.786 0.419 0.174 1.00 83.44 86 VAL A O 1
ATOM 619 N N . ASN A 1 87 ? -12.010 0.732 -0.024 1.00 84.31 87 ASN A N 1
ATOM 620 C CA . ASN A 1 87 ? -12.146 1.664 1.082 1.00 84.31 87 ASN A CA 1
ATOM 621 C C . ASN A 1 87 ? -12.944 0.985 2.193 1.00 84.31 87 ASN A C 1
ATOM 623 O O . ASN A 1 87 ? -14.122 0.672 2.026 1.00 84.31 87 ASN A O 1
ATOM 627 N N . ILE A 1 88 ? -12.282 0.730 3.314 1.00 78.62 88 ILE A N 1
ATOM 628 C CA . ILE A 1 88 ? -12.880 0.136 4.499 1.00 78.62 88 ILE A CA 1
ATOM 629 C C . ILE A 1 88 ? -13.174 1.289 5.456 1.00 78.62 88 ILE A C 1
ATOM 631 O O . ILE A 1 88 ? -12.319 1.722 6.231 1.00 78.62 88 ILE A O 1
ATOM 635 N N . THR A 1 89 ? -14.403 1.792 5.368 1.00 72.94 89 THR A N 1
ATOM 636 C CA . THR A 1 89 ? -14.953 2.845 6.236 1.00 72.94 89 THR A CA 1
ATOM 637 C C . THR A 1 89 ? -15.605 2.293 7.498 1.00 72.94 89 THR A C 1
ATOM 639 O O . THR A 1 89 ? -16.195 3.054 8.269 1.00 72.94 89 THR A O 1
ATOM 642 N N . GLU A 1 90 ? -15.516 0.978 7.725 1.00 63.59 90 GLU A N 1
ATOM 643 C CA . GLU A 1 90 ? -16.032 0.384 8.948 1.00 63.59 90 GLU A CA 1
ATOM 644 C C . GLU A 1 90 ? -15.393 1.057 10.149 1.00 63.59 90 GLU A C 1
ATOM 646 O O . GLU A 1 90 ? -14.213 1.387 10.122 1.00 63.59 90 GLU A O 1
ATOM 651 N N . ASN A 1 91 ? -16.227 1.291 11.160 1.00 59.12 91 ASN A N 1
ATOM 652 C CA . ASN A 1 91 ? -16.009 2.127 12.329 1.00 59.12 91 ASN A CA 1
ATOM 653 C C . ASN A 1 91 ? -14.803 1.633 13.149 1.00 59.12 91 ASN A C 1
ATOM 655 O O . ASN A 1 91 ? -14.953 1.059 14.228 1.00 59.12 91 ASN A O 1
ATOM 659 N N . LEU A 1 92 ? -13.597 1.824 12.604 1.00 64.62 92 LEU A N 1
ATOM 660 C CA . LEU A 1 92 ? -12.308 1.623 13.236 1.00 64.62 92 LEU A CA 1
ATOM 661 C C . LEU A 1 92 ? -12.301 2.617 14.374 1.00 64.62 92 LEU A C 1
ATOM 663 O O . LEU A 1 92 ? -11.985 3.793 14.178 1.00 64.62 92 LEU A O 1
ATOM 667 N N . ALA A 1 93 ? -12.814 2.155 15.513 1.00 58.62 93 ALA A N 1
ATOM 668 C CA . ALA A 1 93 ? -13.267 3.019 16.573 1.00 58.62 93 ALA A CA 1
ATOM 669 C C . ALA A 1 93 ? -12.136 3.977 16.928 1.00 58.62 93 ALA A C 1
ATOM 671 O O . ALA A 1 93 ? -11.115 3.586 17.497 1.00 58.62 93 ALA A O 1
ATOM 672 N N . LYS A 1 94 ? -12.351 5.260 16.625 1.00 62.50 94 LYS A N 1
ATOM 673 C CA . LYS A 1 94 ? -11.458 6.350 17.033 1.00 62.50 94 LYS A CA 1
ATOM 674 C C . LYS A 1 94 ? -11.278 6.380 18.554 1.00 62.50 94 LYS A C 1
ATOM 676 O O . LYS A 1 94 ? -10.306 6.917 19.070 1.00 62.50 94 LYS A O 1
ATOM 681 N N . HIS A 1 95 ? -12.222 5.741 19.245 1.00 47.06 95 HIS A N 1
ATOM 682 C CA . HIS A 1 95 ? -12.328 5.583 20.682 1.00 47.06 95 HIS A CA 1
ATOM 683 C C . HIS A 1 95 ? -11.252 4.692 21.326 1.00 47.06 95 HIS A C 1
ATOM 685 O O . HIS A 1 95 ? -11.227 4.580 22.550 1.00 47.06 95 HIS A O 1
ATOM 691 N N . ILE A 1 96 ? -10.337 4.083 20.563 1.00 52.66 96 ILE A N 1
ATOM 692 C CA . ILE A 1 96 ? -9.136 3.481 21.157 1.00 52.66 96 ILE A CA 1
ATOM 693 C C . ILE A 1 96 ? -8.013 4.522 21.186 1.00 52.66 96 ILE A C 1
ATOM 695 O O . ILE A 1 96 ? -7.049 4.473 20.422 1.00 52.66 96 ILE A O 1
ATOM 699 N N . VAL A 1 97 ? -8.159 5.499 22.083 1.00 47.00 97 VAL A N 1
ATOM 700 C CA . VAL A 1 97 ? -7.106 6.472 22.395 1.00 47.00 97 VAL A CA 1
ATOM 701 C C . VAL A 1 97 ? -5.868 5.691 22.858 1.00 47.00 97 VAL A C 1
ATOM 703 O O . VAL A 1 97 ? -5.900 5.012 23.880 1.00 47.00 97 VAL A O 1
ATOM 706 N N . GLY A 1 98 ? -4.791 5.729 22.069 1.00 55.72 98 GLY A N 1
ATOM 707 C CA . GLY A 1 98 ? -3.499 5.118 22.414 1.00 55.72 98 GLY A CA 1
ATOM 708 C C . GLY A 1 98 ? -3.231 3.702 21.885 1.00 55.72 98 GLY A C 1
ATOM 709 O O . GLY A 1 98 ? -2.219 3.109 22.263 1.00 55.72 98 GLY A O 1
ATOM 710 N N . CYS A 1 99 ? -4.074 3.137 21.012 1.00 55.53 99 CYS A N 1
ATOM 711 C CA . CYS A 1 99 ? -3.741 1.872 20.342 1.00 55.53 99 CYS A CA 1
ATOM 712 C C . CYS A 1 99 ? -3.935 1.993 18.831 1.00 55.53 99 CYS A C 1
ATOM 714 O O . CYS A 1 99 ? -5.036 1.790 18.324 1.00 55.53 99 CYS A O 1
ATOM 716 N N . MET A 1 100 ? -2.855 2.295 18.110 1.00 58.81 100 MET A N 1
ATOM 717 C CA . MET A 1 100 ? -2.830 2.020 16.676 1.00 58.81 100 MET A CA 1
ATOM 718 C C . MET A 1 100 ? -2.968 0.503 16.467 1.00 58.81 100 MET A C 1
ATOM 720 O O . MET A 1 100 ? -2.340 -0.257 17.212 1.00 58.81 100 MET A O 1
ATOM 724 N N . PRO A 1 101 ? -3.812 0.051 15.521 1.00 65.81 101 PRO A N 1
ATOM 725 C CA . PRO A 1 101 ? -3.822 -1.349 15.128 1.00 65.81 101 PRO A CA 1
ATOM 726 C C . PRO A 1 101 ? -2.443 -1.724 14.584 1.00 65.81 101 PRO A C 1
ATOM 728 O O . PRO A 1 101 ? -1.818 -0.929 13.881 1.00 65.81 101 PRO A O 1
ATOM 731 N N . ASP A 1 102 ? -1.984 -2.928 14.913 1.00 66.75 102 ASP A N 1
ATOM 732 C CA . ASP A 1 102 ? -0.793 -3.482 14.279 1.00 66.75 102 ASP A CA 1
ATOM 733 C C . ASP A 1 102 ? -1.203 -4.001 12.899 1.00 66.75 102 ASP A C 1
ATOM 735 O O . ASP A 1 102 ? -2.115 -4.831 12.788 1.00 66.75 102 ASP A O 1
ATOM 739 N N . ILE A 1 103 ? -0.595 -3.442 11.856 1.00 66.00 103 ILE A N 1
ATOM 740 C CA . ILE A 1 103 ? -0.894 -3.764 10.463 1.00 66.00 103 ILE A CA 1
ATOM 741 C C . ILE A 1 103 ? 0.298 -4.543 9.925 1.00 66.00 103 ILE A C 1
ATOM 743 O O . ILE A 1 103 ? 1.396 -4.014 9.773 1.00 66.00 103 ILE A O 1
ATOM 747 N N . GLY A 1 104 ? 0.065 -5.821 9.649 1.00 67.69 104 GLY A N 1
ATOM 748 C CA . GLY A 1 104 ? 1.060 -6.727 9.102 1.00 67.69 104 GLY A CA 1
ATOM 749 C C . GLY A 1 104 ? 0.645 -7.248 7.736 1.00 67.69 104 GLY A C 1
ATOM 750 O O . GLY A 1 104 ? -0.513 -7.591 7.503 1.00 67.69 104 GLY A O 1
ATOM 751 N N . LEU A 1 105 ? 1.616 -7.368 6.838 1.00 61.00 105 LEU A N 1
ATOM 752 C CA . LEU A 1 105 ? 1.477 -8.099 5.585 1.00 61.00 105 LEU A CA 1
ATOM 753 C C . LEU A 1 105 ? 2.080 -9.495 5.734 1.00 61.00 105 LEU A C 1
ATOM 755 O O . LEU A 1 105 ? 3.276 -9.645 5.993 1.00 61.00 105 LEU A O 1
ATOM 759 N N . ALA A 1 106 ? 1.254 -10.520 5.556 1.00 69.19 106 ALA A N 1
ATOM 760 C CA . ALA A 1 106 ? 1.691 -11.904 5.472 1.00 69.19 106 ALA A CA 1
ATOM 761 C C . ALA A 1 106 ? 2.177 -12.231 4.050 1.00 69.19 106 ALA A C 1
ATOM 763 O O . ALA A 1 106 ? 1.730 -11.643 3.064 1.00 69.19 106 ALA A O 1
ATOM 764 N N . TRP A 1 107 ? 3.058 -13.230 3.941 1.00 56.53 107 TRP A N 1
ATOM 765 C CA . TRP A 1 107 ? 3.806 -13.616 2.732 1.00 56.53 107 TRP A CA 1
ATOM 766 C C . TRP A 1 107 ? 2.950 -14.054 1.521 1.00 56.53 107 TRP A C 1
ATOM 768 O O . TRP A 1 107 ? 3.492 -14.389 0.477 1.00 56.53 107 TRP A O 1
ATOM 778 N N . SER A 1 108 ? 1.618 -14.042 1.628 1.00 65.94 108 SER A N 1
ATOM 779 C CA . SER A 1 108 ? 0.683 -14.497 0.586 1.00 65.94 108 SER A CA 1
ATOM 780 C C . SER A 1 108 ? -0.260 -13.402 0.066 1.00 65.94 108 SER A C 1
ATOM 782 O O . SER A 1 108 ? -1.364 -13.705 -0.385 1.00 65.94 108 SER A O 1
ATOM 784 N N . GLY A 1 109 ? 0.137 -12.126 0.150 1.00 62.50 109 GLY A N 1
ATOM 785 C CA . GLY A 1 109 ? -0.717 -11.007 -0.282 1.00 62.50 109 GLY A CA 1
ATOM 786 C C . GLY A 1 109 ? -1.922 -10.811 0.639 1.00 62.50 109 GLY A C 1
ATOM 787 O O . GLY A 1 109 ? -3.027 -10.494 0.191 1.00 62.50 109 GLY A O 1
ATOM 788 N N . GLN A 1 110 ? -1.719 -11.074 1.931 1.00 73.31 110 GLN A N 1
ATOM 789 C CA . GLN A 1 110 ? -2.747 -10.972 2.952 1.00 73.31 110 GLN A CA 1
ATOM 790 C C . GLN A 1 110 ? -2.362 -9.884 3.957 1.00 73.31 110 GLN A C 1
ATOM 792 O O . GLN A 1 110 ? -1.316 -9.974 4.590 1.00 73.31 110 GLN A O 1
ATOM 797 N N . PHE A 1 111 ? -3.200 -8.865 4.101 1.00 69.88 111 PHE A N 1
ATOM 798 C CA . PHE A 1 111 ? -3.095 -7.857 5.149 1.00 69.88 111 PHE A CA 1
ATOM 799 C C . PHE A 1 111 ? -3.833 -8.342 6.379 1.00 69.88 111 PHE A C 1
ATOM 801 O O . PHE A 1 111 ? -4.933 -8.879 6.265 1.00 69.88 111 PHE A O 1
ATOM 808 N N . ILE A 1 112 ? -3.255 -8.116 7.546 1.00 72.25 112 ILE A N 1
ATOM 809 C CA . ILE A 1 112 ? -3.857 -8.407 8.836 1.00 72.25 112 ILE A CA 1
ATOM 810 C C . ILE A 1 112 ? -3.772 -7.124 9.656 1.00 72.25 112 ILE A C 1
ATOM 812 O O . ILE A 1 112 ? -2.679 -6.652 9.943 1.00 72.25 112 ILE A O 1
ATOM 816 N N . ALA A 1 113 ? -4.917 -6.569 10.036 1.00 70.31 113 ALA A N 1
ATOM 817 C CA . ALA A 1 113 ? -5.010 -5.517 11.037 1.00 70.31 113 ALA A CA 1
ATOM 818 C C . ALA A 1 113 ? -5.474 -6.150 12.350 1.00 70.31 113 ALA A C 1
ATOM 820 O O . ALA A 1 113 ? -6.595 -6.656 12.429 1.00 70.31 113 ALA A O 1
ATOM 821 N N . SER A 1 114 ? -4.611 -6.153 13.362 1.00 69.69 114 SER A N 1
ATOM 822 C CA . SER A 1 114 ? -4.898 -6.728 14.680 1.00 69.69 114 SER A CA 1
ATOM 823 C C . SER A 1 114 ? -5.148 -5.630 15.709 1.00 69.69 114 SER A C 1
ATOM 825 O O . SER A 1 114 ? -4.457 -4.610 15.737 1.00 69.69 114 SER A O 1
ATOM 827 N N . TYR A 1 115 ? -6.120 -5.849 16.592 1.00 72.25 115 TYR A N 1
ATOM 828 C CA . TYR A 1 115 ? -6.524 -4.892 17.624 1.00 72.25 115 TYR A CA 1
ATOM 829 C C . TYR A 1 115 ? -6.255 -5.468 19.020 1.00 72.25 115 TYR A C 1
ATOM 831 O O . TYR A 1 115 ? -6.370 -6.673 19.240 1.00 72.25 115 TYR A O 1
ATOM 839 N N . ARG A 1 116 ? -5.972 -4.612 20.018 1.00 68.88 116 ARG A N 1
ATOM 840 C CA . ARG A 1 116 ? -5.758 -5.066 21.414 1.00 68.88 116 ARG A CA 1
ATOM 841 C C . ARG A 1 116 ? -6.956 -5.792 22.025 1.00 68.88 116 ARG A C 1
ATOM 843 O O . ARG A 1 116 ? -6.778 -6.568 22.958 1.00 68.88 116 ARG A O 1
ATOM 850 N N . ASN A 1 117 ? -8.165 -5.544 21.523 1.00 68.94 117 ASN A N 1
ATOM 851 C CA . ASN A 1 117 ? -9.366 -6.250 21.974 1.00 68.94 117 ASN A CA 1
ATOM 852 C C . ASN A 1 117 ? -9.434 -7.711 21.472 1.00 68.94 117 ASN A C 1
ATOM 854 O O . ASN A 1 117 ? -10.394 -8.409 21.793 1.00 68.94 117 ASN A O 1
ATOM 858 N N . GLY A 1 118 ? -8.433 -8.169 20.709 1.00 70.50 118 GLY A N 1
ATOM 859 C CA . GLY A 1 118 ? -8.332 -9.518 20.154 1.00 70.50 118 GLY A CA 1
ATOM 860 C C . GLY A 1 118 ? -8.912 -9.653 18.747 1.00 70.50 118 GLY A C 1
ATOM 861 O O . GLY A 1 118 ? -8.627 -10.636 18.070 1.00 70.50 118 GLY A O 1
ATOM 862 N N . SER A 1 119 ? -9.681 -8.677 18.260 1.00 69.69 119 SER A N 1
ATOM 863 C CA . SER A 1 119 ? -10.202 -8.710 16.893 1.00 69.69 119 SER A CA 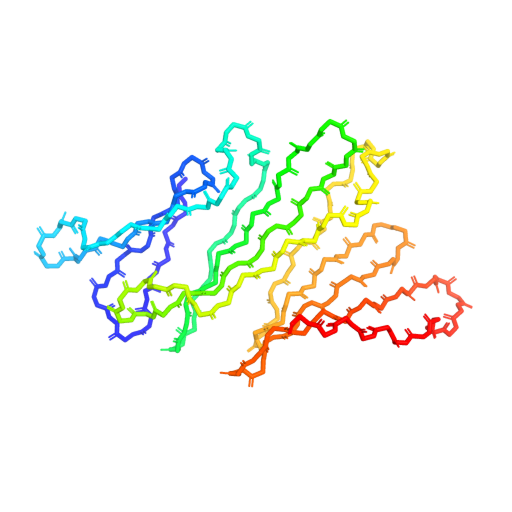1
ATOM 864 C C . SER A 1 119 ? -9.069 -8.666 15.864 1.00 69.69 119 SER A C 1
ATOM 866 O O . SER A 1 119 ? -8.023 -8.060 16.108 1.00 69.69 119 SER A O 1
ATOM 868 N N . ALA A 1 120 ? -9.295 -9.263 14.692 1.00 70.50 120 ALA A N 1
ATOM 869 C CA . ALA A 1 120 ? -8.413 -9.118 13.543 1.00 70.50 120 ALA A CA 1
ATOM 870 C C . ALA A 1 120 ? -9.219 -8.970 12.245 1.00 70.50 120 ALA A C 1
ATOM 872 O O . ALA A 1 120 ? -10.220 -9.651 12.014 1.00 70.50 120 ALA A O 1
ATOM 873 N N . HIS A 1 121 ? -8.799 -8.056 11.384 1.00 71.62 121 HIS A N 1
ATOM 874 C CA . HIS A 1 121 ? -9.349 -7.897 10.043 1.00 71.62 121 HIS A CA 1
ATOM 875 C C . HIS A 1 121 ? -8.303 -8.392 9.059 1.00 71.62 121 HIS A C 1
ATOM 877 O O . HIS A 1 121 ? -7.132 -8.049 9.182 1.00 71.62 121 HIS A O 1
ATOM 883 N N . VAL A 1 122 ? -8.706 -9.223 8.106 1.00 71.81 122 VAL A N 1
ATOM 884 C CA . VAL A 1 122 ? -7.787 -9.908 7.205 1.00 71.81 122 VAL A CA 1
ATOM 885 C C . VAL A 1 122 ? -8.191 -9.651 5.758 1.00 71.81 122 VAL A C 1
ATOM 887 O O . VAL A 1 122 ? -9.154 -10.223 5.272 1.00 71.81 122 VAL A O 1
ATOM 890 N N . LEU A 1 123 ? -7.466 -8.817 5.024 1.00 68.88 123 LEU A N 1
ATOM 891 C CA . LEU A 1 123 ? -7.704 -8.610 3.592 1.00 68.88 123 LEU A CA 1
ATOM 892 C C . LEU A 1 123 ? -6.807 -9.563 2.803 1.00 68.88 123 LEU A C 1
ATOM 894 O O . LEU A 1 123 ? -5.603 -9.558 3.011 1.00 68.88 123 LEU A O 1
ATOM 898 N N . ARG A 1 124 ? -7.345 -10.382 1.900 1.00 72.56 124 ARG A N 1
ATOM 899 C CA . ARG A 1 124 ? -6.559 -11.314 1.077 1.00 72.56 124 ARG A CA 1
ATOM 900 C C . ARG A 1 124 ? -6.745 -11.015 -0.401 1.00 72.56 124 ARG A C 1
ATOM 902 O O . ARG A 1 124 ? -7.875 -10.982 -0.887 1.00 72.56 124 ARG A O 1
ATOM 909 N N . TYR A 1 125 ? -5.643 -10.870 -1.125 1.00 67.81 125 TYR A N 1
ATOM 910 C CA . TYR A 1 125 ? -5.658 -10.822 -2.581 1.00 67.81 125 TYR A CA 1
ATOM 911 C C . TYR A 1 125 ? -5.528 -12.229 -3.176 1.00 67.81 125 TYR A C 1
ATOM 913 O O . TYR A 1 125 ? -4.733 -13.042 -2.714 1.00 67.81 125 TYR A O 1
ATOM 921 N N . SER A 1 126 ? -6.329 -12.527 -4.198 1.00 67.06 126 SER A N 1
ATOM 922 C CA . SER A 1 126 ? -6.367 -13.841 -4.867 1.00 67.06 126 SER A CA 1
ATOM 923 C C . SER A 1 126 ? -5.708 -13.853 -6.252 1.00 67.06 126 SER A C 1
ATOM 925 O O . SER A 1 126 ? -5.909 -14.794 -7.014 1.00 67.06 126 SER A O 1
ATOM 927 N N . GLY A 1 127 ? -4.996 -12.789 -6.635 1.00 64.81 127 GLY A N 1
ATOM 928 C CA . GLY A 1 127 ? -4.503 -12.609 -8.008 1.00 64.81 127 GLY A CA 1
ATOM 929 C C . GLY A 1 127 ? -5.544 -12.022 -8.968 1.00 64.81 127 GLY A C 1
ATOM 930 O O . GLY A 1 127 ? -5.170 -11.448 -9.982 1.00 64.81 127 GLY A O 1
ATOM 931 N N . LYS A 1 128 ? -6.843 -12.135 -8.645 1.00 64.12 128 LYS A N 1
ATOM 932 C CA . LYS A 1 128 ? -7.957 -11.609 -9.461 1.00 64.12 128 LYS A CA 1
ATOM 933 C C . LYS A 1 128 ? -8.881 -10.644 -8.720 1.00 64.12 128 LYS A C 1
ATOM 935 O O . LYS A 1 128 ? -9.577 -9.860 -9.346 1.00 64.12 128 LYS A O 1
ATOM 940 N N . SER A 1 129 ? -8.947 -10.742 -7.395 1.00 62.03 129 SER A N 1
ATOM 941 C CA . SER A 1 129 ? -9.878 -9.971 -6.567 1.00 62.03 129 SER A CA 1
ATOM 942 C C . SER A 1 129 ? -9.326 -9.818 -5.148 1.00 62.03 129 SER A C 1
ATOM 944 O O . SER A 1 129 ? -8.690 -10.746 -4.622 1.00 62.03 129 SER A O 1
ATOM 946 N N . LEU A 1 130 ? -9.562 -8.646 -4.550 1.00 61.22 130 LEU A N 1
ATOM 947 C CA . LEU A 1 130 ? -9.359 -8.370 -3.128 1.00 61.22 130 LEU A CA 1
ATOM 948 C C . LEU A 1 130 ? -10.589 -8.847 -2.357 1.00 61.22 130 LEU A C 1
ATOM 950 O O . LEU A 1 130 ? -11.707 -8.427 -2.636 1.00 61.22 130 LEU A O 1
ATOM 954 N N . ARG A 1 131 ? -10.381 -9.714 -1.371 1.00 64.44 131 ARG A N 1
ATOM 955 C CA . ARG A 1 131 ? -11.443 -10.219 -0.500 1.00 64.44 131 ARG A CA 1
ATOM 956 C C . ARG A 1 131 ? -11.147 -9.833 0.936 1.00 64.44 131 ARG A C 1
ATOM 958 O O . ARG A 1 131 ? -10.096 -10.198 1.463 1.00 64.44 131 ARG A O 1
ATOM 965 N N . LEU A 1 132 ? -12.063 -9.109 1.574 1.00 58.19 132 LEU A N 1
ATOM 966 C CA . LEU A 1 132 ? -11.966 -8.804 2.998 1.00 58.19 132 LEU A CA 1
ATOM 967 C C . LEU A 1 132 ? -12.582 -9.946 3.806 1.00 58.19 132 LEU A C 1
ATOM 969 O O . LEU A 1 132 ? -13.752 -10.279 3.651 1.00 58.19 132 LEU A O 1
ATOM 973 N N . TYR A 1 133 ? -11.771 -10.532 4.674 1.00 63.25 133 TYR A N 1
ATOM 974 C CA . TYR A 1 133 ? -12.147 -11.525 5.665 1.00 63.25 133 TYR A CA 1
ATOM 975 C C . TYR A 1 133 ? -12.050 -10.880 7.044 1.00 63.25 133 TYR A C 1
ATOM 977 O O . TYR A 1 133 ? -10.965 -10.722 7.599 1.00 63.25 133 TYR A O 1
ATOM 985 N N . VAL A 1 134 ? -13.177 -10.509 7.638 1.00 55.00 134 VAL A N 1
ATOM 986 C CA . VAL A 1 134 ? -13.178 -10.073 9.039 1.00 55.00 134 VAL A CA 1
ATOM 987 C C . VAL A 1 134 ? -13.230 -11.318 9.916 1.00 55.00 134 VAL A C 1
ATOM 989 O O . VAL A 1 134 ? -14.153 -12.124 9.791 1.00 55.00 134 VAL A O 1
ATOM 992 N N . ARG A 1 135 ? -12.234 -11.506 10.791 1.00 60.91 135 ARG A N 1
ATOM 993 C CA . ARG A 1 135 ? -12.231 -12.604 11.762 1.00 60.91 135 ARG A CA 1
ATOM 994 C C . ARG A 1 135 ? -12.032 -12.056 13.170 1.00 60.91 135 ARG A C 1
ATOM 996 O O . ARG A 1 135 ? -10.925 -11.781 13.623 1.00 60.91 135 ARG A O 1
ATOM 1003 N N . ILE A 1 136 ? -13.137 -11.936 13.892 1.00 56.31 136 ILE A N 1
ATOM 1004 C CA . ILE A 1 136 ? -13.138 -11.458 15.273 1.00 56.31 136 ILE A CA 1
ATOM 1005 C C . ILE A 1 136 ? -12.735 -12.616 16.189 1.00 56.31 136 ILE A C 1
ATOM 1007 O O . ILE A 1 136 ? -13.510 -13.552 16.395 1.00 56.31 136 ILE A O 1
ATOM 1011 N N . TYR A 1 137 ? -11.532 -12.550 16.760 1.00 55.22 137 TYR A N 1
ATOM 1012 C CA . TYR A 1 137 ? -11.147 -13.438 17.851 1.00 55.22 137 TYR A CA 1
ATOM 1013 C C . TYR A 1 137 ? -11.497 -12.764 19.179 1.00 55.22 137 TYR A C 1
ATOM 1015 O O . TYR A 1 137 ? -10.843 -11.824 19.621 1.00 55.22 137 TYR A O 1
ATOM 1023 N N . ARG A 1 138 ? -12.545 -13.248 19.847 1.00 54.19 138 ARG A N 1
ATOM 1024 C CA . ARG A 1 138 ? -12.774 -12.917 21.257 1.00 54.19 138 ARG A CA 1
ATOM 1025 C C . ARG A 1 138 ? -11.995 -13.911 22.111 1.00 54.19 138 ARG A C 1
ATOM 1027 O O . ARG A 1 138 ? -12.131 -15.122 21.941 1.00 54.19 138 ARG A O 1
ATOM 1034 N N . ARG A 1 139 ? -11.161 -13.399 23.020 1.00 48.56 139 ARG A N 1
ATOM 1035 C CA . ARG A 1 139 ? -10.372 -14.218 23.951 1.00 48.56 139 ARG A CA 1
ATOM 1036 C C . ARG A 1 139 ? -11.316 -15.157 24.719 1.00 48.56 139 ARG A C 1
ATOM 1038 O O . ARG A 1 139 ? -12.167 -14.681 25.461 1.00 48.56 139 ARG A O 1
ATOM 1045 N N . GLY A 1 140 ? -11.167 -16.469 24.526 1.00 56.81 140 GLY A N 1
ATOM 1046 C CA . GLY A 1 140 ? -11.951 -17.496 25.227 1.00 56.81 140 GLY A CA 1
ATOM 1047 C C . GLY A 1 140 ? -13.239 -17.970 24.540 1.00 56.81 140 GLY A C 1
ATOM 1048 O O . GLY A 1 140 ? -13.959 -18.766 25.132 1.00 56.81 140 GLY A O 1
ATOM 1049 N N . THR A 1 141 ? -13.540 -17.543 23.309 1.00 53.47 141 THR A N 1
ATOM 1050 C CA . THR A 1 141 ? -14.705 -18.043 22.552 1.00 53.47 141 THR A CA 1
ATOM 1051 C C . THR A 1 141 ? -14.319 -18.449 21.132 1.00 53.47 141 THR A C 1
ATOM 1053 O O . THR A 1 141 ? -13.462 -17.809 20.522 1.00 53.47 141 THR A O 1
ATOM 1056 N N . ASN A 1 142 ? -14.978 -19.478 20.587 1.00 48.75 142 ASN A N 1
ATOM 1057 C CA . ASN A 1 142 ? -14.840 -19.866 19.180 1.00 48.75 142 ASN A CA 1
ATOM 1058 C C . ASN A 1 142 ? -15.104 -18.665 18.246 1.00 48.75 142 ASN A C 1
ATOM 1060 O O . ASN A 1 142 ? -15.943 -17.820 18.571 1.00 48.75 142 ASN A O 1
ATOM 1064 N N . PRO A 1 143 ? -14.396 -18.561 17.104 1.00 52.50 143 PRO A N 1
ATOM 1065 C CA . PRO A 1 143 ? -14.510 -17.417 16.204 1.00 52.50 143 PRO A CA 1
ATOM 1066 C C . PRO A 1 143 ? -15.955 -17.235 15.724 1.00 52.50 143 PRO A C 1
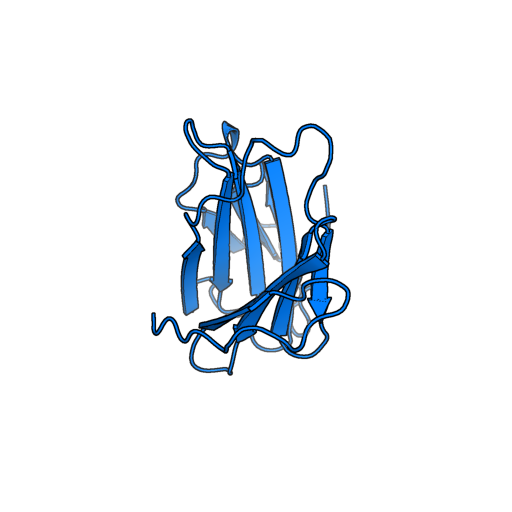ATOM 1068 O O . PRO A 1 143 ? -16.573 -18.160 15.194 1.00 52.50 143 PRO A O 1
ATOM 1071 N N . ALA A 1 144 ? -16.483 -16.026 15.912 1.00 45.28 144 ALA A N 1
ATOM 1072 C CA . ALA A 1 144 ? -17.842 -15.666 15.531 1.00 45.28 144 ALA A CA 1
ATOM 1073 C C . ALA A 1 144 ? -17.903 -15.348 14.028 1.00 45.28 144 ALA A C 1
ATOM 1075 O O . ALA A 1 144 ? -17.761 -14.197 13.631 1.00 45.28 144 ALA A O 1
ATOM 1076 N N . GLY A 1 145 ? -18.103 -16.383 13.209 1.00 44.47 145 GLY A N 1
ATOM 1077 C CA . GLY A 1 145 ? -18.480 -16.266 11.796 1.00 44.47 145 GLY A CA 1
ATOM 1078 C C . GLY A 1 145 ? -17.397 -15.741 10.843 1.00 44.47 145 GLY A C 1
ATOM 1079 O O . GLY A 1 145 ? -16.440 -15.074 11.227 1.00 44.47 145 GLY A O 1
ATOM 1080 N N . ILE A 1 146 ? -17.547 -16.080 9.562 1.00 41.25 146 ILE A N 1
ATOM 1081 C CA . ILE A 1 146 ? -16.809 -15.476 8.447 1.00 41.25 146 ILE A CA 1
ATOM 1082 C C . ILE A 1 146 ? -17.835 -14.651 7.680 1.00 41.25 146 ILE A C 1
ATOM 1084 O O . ILE A 1 146 ? -18.811 -15.209 7.181 1.00 41.25 146 ILE A O 1
ATOM 1088 N N . PHE A 1 147 ? -17.619 -13.343 7.588 1.00 36.88 147 PHE A N 1
ATOM 1089 C CA . PHE A 1 147 ? -18.433 -12.467 6.752 1.00 36.88 147 PHE A CA 1
ATOM 1090 C C . PHE A 1 147 ? -17.707 -12.240 5.429 1.00 36.88 147 PHE A C 1
ATOM 1092 O O . PHE A 1 147 ? -16.515 -11.929 5.414 1.00 36.88 147 PHE A O 1
ATOM 1099 N N . TYR A 1 148 ? -18.425 -12.443 4.326 1.00 31.94 148 TYR A N 1
ATOM 1100 C CA . TYR A 1 148 ? -17.931 -12.201 2.978 1.00 31.94 148 TYR A CA 1
ATOM 1101 C C . TYR A 1 148 ? -18.461 -10.854 2.514 1.00 31.94 148 TYR A C 1
ATOM 1103 O O . TYR A 1 148 ? -19.669 -10.688 2.360 1.00 31.94 148 TYR A O 1
ATOM 1111 N N . ILE A 1 149 ? -17.559 -9.911 2.267 1.00 33.78 149 ILE A N 1
ATOM 1112 C CA . ILE A 1 149 ? -17.884 -8.701 1.519 1.00 33.78 149 ILE A CA 1
ATOM 1113 C C . ILE A 1 149 ? -17.300 -8.914 0.126 1.00 33.78 149 ILE A C 1
ATOM 1115 O O . ILE A 1 149 ? -16.080 -8.936 -0.049 1.00 33.78 149 ILE A O 1
ATOM 1119 N N . ALA A 1 150 ? -18.175 -9.187 -0.841 1.00 29.36 150 ALA A N 1
ATOM 1120 C CA . ALA A 1 150 ? -17.808 -9.158 -2.248 1.00 29.36 150 ALA A CA 1
ATOM 1121 C C . ALA A 1 150 ? -17.743 -7.685 -2.666 1.00 29.36 150 ALA A C 1
ATOM 1123 O O . ALA A 1 150 ? -18.740 -6.975 -2.540 1.00 29.36 150 ALA A O 1
ATOM 1124 N N . ALA A 1 151 ? -16.556 -7.244 -3.078 1.00 38.03 151 ALA A N 1
ATOM 1125 C CA . ALA A 1 151 ? -16.359 -5.983 -3.781 1.00 38.03 151 ALA A CA 1
ATOM 1126 C C . ALA A 1 151 ? -16.491 -6.225 -5.287 1.00 38.03 151 ALA A C 1
ATOM 1128 O O . ALA A 1 151 ? -15.997 -7.288 -5.742 1.00 38.03 151 ALA A O 1
#

Secondary structure (DSSP, 8-state):
--EEEPTTSSEEEEEETTTEEEEEETTT-SEEEEEE-SS-GGGEEEEEEEE-SSEEEEEEEEE-SSSEEEEEEEEETTT--EEEEEEEEEEE-TT-TT-PPEEEEETTTEEEEE-TTSEEEEEEE-SS-EEEEEEE--TTS-----EEE--